Protein AF-A0A7W0L444-F1 (afdb_monomer)

Solvent-accessible surface area (backbone atoms only — not comparable to full-atom values): 4974 Å² total; per-residue (Å²): 60,37,38,34,29,33,35,67,88,57,24,44,77,76,40,73,48,45,69,50,71,80,95,77,59,62,75,86,84,32,48,70,59,44,50,53,47,24,50,52,31,41,63,58,46,55,56,34,28,78,68,55,49,58,55,64,68,57,53,48,48,49,45,43,48,43,44,49,51,52,42,31,74,76,68,73,47,84,78,86,71,50,68,45,79,45,78,96

Secondary structure (DSSP, 8-state):
-EEEEE-TTT--EEEEEEE--SSSS-HHHHHHHHHHHHHHHHHHHHHHHHTT---HHHHHHHHHHHHHHHHHHHHS------EEEEE-

Nearest PDB structures (foldseek):
  3zq4-assembly1_A  TM=9.388E-01  e=2.310E-07  Bacillus subtilis subsp. subtilis str. 168
  3zq4-assembly1_E  TM=9.497E-01  e=3.732E-06  Bacillus subtilis subsp. subtilis str. 168
  7wnu-assembly1_B  TM=8.648E-01  e=2.548E-05  Mycobacterium tuberculosis H37Rv
  8cgl-assembly1_A  TM=7.821E-01  e=7.214E-02  Helicobacter pylori B128

Structure (mmCIF, N/CA/C/O backbone):
data_AF-A0A7W0L444-F1
#
_entry.id   AF-A0A7W0L444-F1
#
loop_
_atom_site.group_PDB
_atom_site.id
_atom_site.type_symbol
_atom_site.label_atom_id
_atom_site.label_alt_id
_atom_site.label_comp_id
_atom_site.label_asym_id
_atom_site.label_entity_id
_atom_site.label_seq_id
_atom_site.pdbx_PDB_ins_code
_atom_site.Cartn_x
_atom_site.Cartn_y
_atom_site.Cartn_z
_atom_site.occupancy
_atom_site.B_iso_or_equiv
_atom_site.auth_seq_id
_atom_site.auth_comp_id
_atom_site.auth_asym_id
_atom_site.auth_atom_id
_atom_site.pdbx_PDB_model_num
ATOM 1 N N . MET A 1 1 ? 1.216 5.142 -5.662 1.00 89.50 1 MET A N 1
ATOM 2 C CA . MET A 1 1 ? 0.042 5.263 -4.776 1.00 89.50 1 MET A CA 1
ATOM 3 C C . MET A 1 1 ? -0.379 3.861 -4.419 1.00 89.50 1 MET A C 1
ATOM 5 O O . MET A 1 1 ? -0.321 3.018 -5.300 1.00 89.50 1 MET A O 1
ATOM 9 N N . CYS A 1 2 ? -0.709 3.626 -3.157 1.00 93.56 2 CYS A N 1
ATOM 10 C CA . CYS A 1 2 ? -1.196 2.343 -2.660 1.00 93.56 2 CYS A CA 1
ATOM 11 C C . CYS A 1 2 ? -2.596 2.585 -2.113 1.00 93.56 2 CYS A C 1
ATOM 13 O O . CYS A 1 2 ? -2.742 3.461 -1.263 1.00 93.56 2 CYS A O 1
ATOM 15 N N . VAL A 1 3 ? -3.599 1.878 -2.614 1.00 95.25 3 VAL A N 1
ATOM 16 C CA . VAL A 1 3 ? -4.981 1.997 -2.145 1.00 95.25 3 VAL A CA 1
ATOM 17 C C . VAL A 1 3 ? -5.381 0.670 -1.527 1.00 95.25 3 VAL A C 1
ATOM 19 O O . VAL A 1 3 ? -5.180 -0.369 -2.140 1.00 95.25 3 VAL A O 1
ATOM 22 N N . VAL A 1 4 ? -5.898 0.701 -0.306 1.00 95.38 4 VAL A N 1
ATOM 23 C CA . VAL A 1 4 ? -6.375 -0.493 0.395 1.00 95.38 4 VAL A CA 1
ATOM 24 C C . VAL A 1 4 ? -7.705 -0.175 1.061 1.00 95.38 4 VAL A C 1
ATOM 26 O O . VAL A 1 4 ? -7.901 0.946 1.536 1.00 95.38 4 VAL A O 1
ATOM 29 N N . THR A 1 5 ? -8.613 -1.142 1.062 1.00 94.56 5 THR A N 1
ATOM 30 C CA . THR A 1 5 ? -9.895 -1.059 1.763 1.00 94.56 5 THR A CA 1
ATOM 31 C C . THR A 1 5 ? -9.849 -1.987 2.957 1.00 94.56 5 THR A C 1
ATOM 33 O O . THR A 1 5 ? -9.499 -3.154 2.794 1.00 94.56 5 THR A O 1
ATOM 36 N N . ILE A 1 6 ? -10.158 -1.461 4.136 1.00 92.94 6 ILE A N 1
ATOM 37 C CA . ILE A 1 6 ? -10.033 -2.185 5.399 1.00 92.94 6 ILE A CA 1
ATOM 38 C C . ILE A 1 6 ? -11.314 -2.006 6.208 1.00 92.94 6 ILE A C 1
ATOM 40 O O . ILE A 1 6 ? -11.861 -0.902 6.259 1.00 92.94 6 ILE A O 1
ATOM 44 N N . ASP A 1 7 ? -11.767 -3.086 6.835 1.00 92.31 7 ASP A N 1
ATOM 45 C CA . ASP A 1 7 ? -12.841 -3.060 7.824 1.00 92.31 7 ASP A CA 1
ATOM 46 C C . ASP A 1 7 ? -12.345 -2.392 9.118 1.00 92.31 7 ASP A C 1
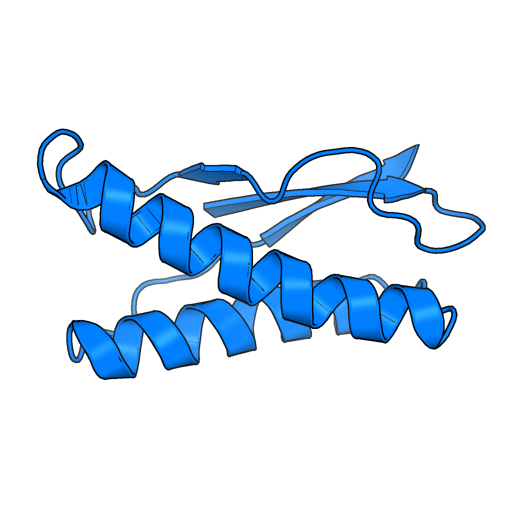ATOM 48 O O . ASP A 1 7 ? -11.333 -2.771 9.717 1.00 92.31 7 ASP A O 1
ATOM 52 N N . SER A 1 8 ? -13.066 -1.357 9.541 1.00 87.00 8 SER A N 1
ATOM 53 C CA . SER A 1 8 ? -12.740 -0.542 10.716 1.00 87.00 8 SER A CA 1
ATOM 54 C C . SER A 1 8 ? -12.741 -1.295 12.050 1.00 87.00 8 SER A C 1
ATOM 56 O O . SER A 1 8 ? -12.078 -0.878 13.005 1.00 87.00 8 SER A O 1
ATOM 58 N N . GLN A 1 9 ? -13.503 -2.383 12.143 1.00 87.31 9 GLN A N 1
ATOM 59 C CA . GLN A 1 9 ? -13.788 -3.096 13.382 1.00 87.31 9 GLN A CA 1
ATOM 60 C C . GLN A 1 9 ? -12.747 -4.168 13.680 1.00 87.31 9 GLN A C 1
ATOM 62 O O . GLN A 1 9 ? -12.334 -4.310 14.833 1.00 87.31 9 GLN A O 1
ATOM 67 N N . ASN A 1 10 ? -12.337 -4.925 12.662 1.00 86.50 10 ASN A N 1
ATOM 68 C CA . ASN A 1 10 ? -11.444 -6.076 12.818 1.00 86.50 10 ASN A CA 1
ATOM 69 C C . ASN A 1 10 ? -10.088 -5.907 12.104 1.00 86.50 10 ASN A C 1
ATOM 71 O O . ASN A 1 10 ? -9.165 -6.663 12.398 1.00 86.50 10 ASN A O 1
ATOM 75 N N . GLY A 1 11 ? -9.933 -4.899 11.237 1.00 86.56 11 GLY A N 1
ATOM 76 C CA . GLY A 1 11 ? -8.702 -4.669 10.476 1.00 86.56 11 GLY A CA 1
ATOM 77 C C . GLY A 1 11 ? -8.548 -5.573 9.251 1.00 86.56 11 GLY A C 1
ATOM 78 O O . GLY A 1 11 ? -7.467 -5.596 8.663 1.00 86.56 11 GLY A O 1
ATOM 79 N N . GLU A 1 12 ? -9.608 -6.285 8.865 1.00 91.56 12 GLU A N 1
ATOM 80 C CA . GLU A 1 12 ? -9.646 -7.185 7.713 1.00 91.56 12 GLU A CA 1
ATOM 81 C C . GLU A 1 12 ? -9.471 -6.422 6.402 1.00 91.56 12 GLU A C 1
ATOM 83 O O . GLU A 1 12 ? -10.067 -5.362 6.177 1.00 91.56 12 GLU A O 1
ATOM 88 N N . ILE A 1 13 ? -8.654 -6.973 5.506 1.00 93.06 13 ILE A N 1
ATOM 89 C CA . ILE A 1 13 ? -8.431 -6.400 4.179 1.00 93.06 13 ILE A CA 1
ATOM 90 C C . ILE A 1 13 ? -9.587 -6.802 3.258 1.00 93.06 13 ILE A C 1
ATOM 92 O O . ILE A 1 13 ? -9.616 -7.898 2.705 1.00 93.06 13 ILE A O 1
ATOM 96 N N . LEU A 1 14 ? -10.518 -5.879 3.027 1.00 93.44 14 LEU A N 1
ATOM 97 C CA . LEU A 1 14 ? -11.685 -6.119 2.173 1.00 93.44 14 LEU A CA 1
ATOM 98 C C . LEU A 1 14 ? -11.356 -6.039 0.673 1.00 93.44 14 LEU A C 1
ATOM 100 O O . LEU A 1 14 ? -12.004 -6.696 -0.141 1.00 93.44 14 LEU A O 1
ATOM 104 N N . ALA A 1 15 ? -10.388 -5.197 0.286 1.00 93.31 15 ALA A N 1
ATOM 105 C CA . ALA A 1 15 ? -9.948 -5.050 -1.105 1.00 93.31 15 ALA A CA 1
ATOM 106 C C . ALA A 1 15 ? -8.564 -4.386 -1.239 1.00 93.31 15 ALA A C 1
ATOM 108 O O . ALA A 1 15 ? -8.168 -3.552 -0.416 1.00 93.31 15 ALA A O 1
ATOM 109 N N . GLY A 1 16 ? -7.879 -4.674 -2.350 1.00 89.56 16 GLY A N 1
ATOM 110 C CA . GLY A 1 16 ? -6.512 -4.224 -2.623 1.00 89.56 16 GLY A CA 1
ATOM 111 C C . GLY A 1 16 ? -5.464 -5.114 -1.936 1.00 89.56 16 GLY A C 1
ATOM 112 O O . GLY A 1 16 ? -5.797 -6.219 -1.509 1.00 89.56 16 GLY A O 1
ATOM 113 N N . PRO A 1 17 ? -4.203 -4.662 -1.799 1.00 94.06 17 PRO A N 1
ATOM 114 C CA . PRO A 1 17 ? -3.682 -3.331 -2.109 1.00 94.06 17 PRO A CA 1
ATOM 115 C C . PRO A 1 17 ? -3.480 -3.077 -3.613 1.00 94.06 17 PRO A C 1
ATOM 117 O O . PRO A 1 17 ? -2.661 -3.716 -4.262 1.00 94.06 17 PRO A O 1
ATOM 120 N N . ASP A 1 18 ? -4.144 -2.053 -4.149 1.00 93.38 18 ASP A N 1
ATOM 121 C CA . ASP A 1 18 ? -3.977 -1.622 -5.539 1.00 93.38 18 ASP A CA 1
ATOM 122 C C . ASP A 1 18 ? -2.849 -0.594 -5.671 1.00 93.38 18 ASP A C 1
ATOM 124 O O . ASP A 1 18 ? -2.837 0.451 -5.000 1.00 93.38 18 ASP A O 1
ATOM 128 N N . LEU A 1 19 ? -1.899 -0.857 -6.572 1.00 92.19 19 LEU A N 1
ATOM 129 C CA . LEU A 1 19 ? -0.744 0.007 -6.791 1.00 92.19 19 LEU A CA 1
ATOM 130 C C . LEU A 1 19 ? -0.821 0.762 -8.116 1.00 92.19 19 LEU A C 1
ATOM 132 O O . LEU A 1 19 ? -0.861 0.191 -9.199 1.00 92.19 19 LEU A O 1
ATOM 136 N N . ILE A 1 20 ? -0.738 2.089 -8.024 1.00 88.31 20 ILE A N 1
ATOM 137 C CA . ILE A 1 20 ? -0.710 2.978 -9.188 1.00 88.31 20 ILE A CA 1
ATOM 138 C C . ILE A 1 20 ? 0.581 3.789 -9.167 1.00 88.31 20 ILE A C 1
ATOM 140 O O . ILE A 1 20 ? 0.819 4.601 -8.263 1.00 88.31 20 ILE A O 1
ATOM 144 N N . SER A 1 21 ? 1.419 3.602 -10.180 1.00 83.75 21 SER A N 1
ATOM 145 C CA . SER A 1 21 ? 2.645 4.373 -10.379 1.00 83.75 21 SER A CA 1
ATOM 146 C C . SER A 1 21 ? 2.373 5.625 -11.219 1.00 83.75 21 SER A C 1
ATOM 148 O O . SER A 1 21 ? 1.700 5.560 -12.242 1.00 83.75 21 SER A O 1
ATOM 150 N N . ARG A 1 22 ? 2.909 6.781 -10.804 1.00 82.69 22 ARG A N 1
ATOM 151 C CA . ARG A 1 22 ? 2.919 8.014 -11.610 1.00 82.69 22 ARG A CA 1
ATOM 152 C C . ARG A 1 22 ? 4.362 8.482 -11.779 1.00 82.69 22 ARG A C 1
ATOM 154 O O . ARG A 1 22 ? 4.984 8.891 -10.805 1.00 82.69 22 ARG A O 1
ATOM 161 N N . GLY A 1 23 ? 4.898 8.382 -12.998 1.00 74.06 23 GLY A N 1
ATOM 162 C CA . GLY A 1 23 ? 6.251 8.847 -13.344 1.00 74.06 23 GLY A CA 1
ATOM 163 C C . GLY A 1 23 ? 7.411 7.973 -12.848 1.00 74.06 23 GLY A C 1
ATOM 164 O O . GLY A 1 23 ? 8.562 8.375 -12.984 1.00 74.06 23 GLY A O 1
ATOM 165 N N . PHE A 1 24 ? 7.135 6.797 -12.270 1.00 66.12 24 PHE A N 1
ATOM 166 C CA . PHE A 1 24 ? 8.168 5.907 -11.731 1.00 66.12 24 PHE A CA 1
ATOM 167 C C . PHE A 1 24 ? 8.381 4.637 -12.571 1.00 66.12 24 PHE A C 1
ATOM 169 O O . PHE A 1 24 ? 9.527 4.237 -12.770 1.00 66.12 24 PHE A O 1
ATOM 176 N N . VAL A 1 25 ? 7.307 4.047 -13.111 1.00 66.00 25 VAL A N 1
ATOM 177 C CA . VAL A 1 25 ? 7.380 2.867 -13.989 1.00 66.00 25 VAL A CA 1
ATOM 178 C C . VAL A 1 25 ? 6.363 2.994 -15.131 1.00 66.00 25 VAL A C 1
ATOM 180 O O . VAL A 1 25 ? 5.241 3.436 -14.883 1.00 66.00 25 VAL A O 1
ATOM 183 N N . TYR A 1 26 ? 6.773 2.680 -16.367 1.00 57.72 26 TYR A N 1
ATOM 184 C CA . TYR A 1 26 ? 5.920 2.694 -17.569 1.00 57.72 26 TYR A CA 1
ATOM 185 C C . TYR A 1 26 ? 5.132 1.374 -17.673 1.00 57.72 26 TYR A C 1
ATOM 187 O O . TYR A 1 26 ? 5.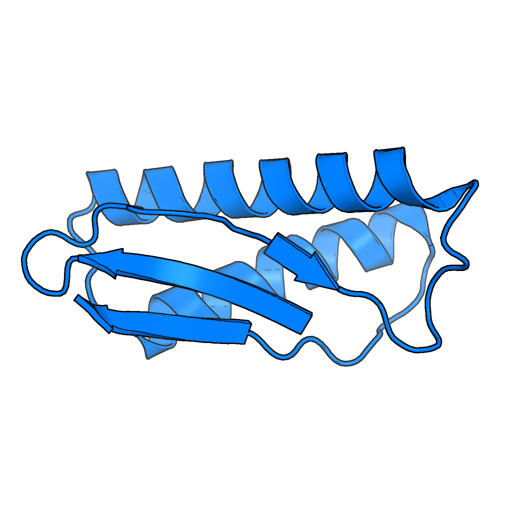679 0.308 -17.400 1.00 57.72 26 TYR A O 1
ATOM 195 N N . MET A 1 27 ? 3.837 1.450 -18.001 1.00 58.91 27 MET A N 1
ATOM 196 C CA . MET A 1 27 ? 2.813 0.438 -17.668 1.00 58.91 27 MET A CA 1
ATOM 197 C C . MET A 1 27 ? 3.013 -0.974 -18.245 1.00 58.91 27 MET A C 1
ATOM 199 O O . MET A 1 27 ? 2.574 -1.921 -17.602 1.00 58.91 27 MET A O 1
ATOM 203 N N . ASP A 1 28 ? 3.690 -1.152 -19.381 1.00 57.09 28 ASP A N 1
ATOM 204 C CA . ASP A 1 28 ? 3.725 -2.473 -20.034 1.00 57.09 28 ASP A CA 1
ATOM 205 C C . ASP A 1 28 ? 4.776 -3.429 -19.442 1.00 57.09 28 ASP A C 1
ATOM 207 O O . ASP A 1 28 ? 4.493 -4.603 -19.220 1.00 57.09 28 ASP A O 1
ATOM 211 N N . GLU A 1 29 ? 5.966 -2.935 -19.091 1.00 58.03 29 GLU A N 1
ATOM 212 C CA . GLU A 1 29 ? 7.042 -3.753 -18.494 1.00 58.03 29 GLU A CA 1
ATOM 213 C C . GLU A 1 29 ? 6.946 -3.833 -16.961 1.00 58.03 29 GLU A C 1
ATOM 215 O O . GLU A 1 29 ? 7.650 -4.606 -16.314 1.00 58.03 29 GLU A O 1
ATOM 220 N N . SER A 1 30 ? 6.078 -3.018 -16.358 1.00 70.50 30 SER A N 1
ATOM 221 C CA . SER A 1 30 ? 6.041 -2.805 -14.909 1.00 70.50 30 SER A CA 1
ATOM 222 C C . SER A 1 30 ? 4.908 -3.493 -14.177 1.00 70.50 30 SER A C 1
ATOM 224 O O . SER A 1 30 ? 4.882 -3.440 -12.949 1.00 70.50 30 SER A O 1
ATOM 226 N N . LYS A 1 31 ? 3.997 -4.152 -14.896 1.00 81.56 31 LYS A N 1
ATOM 227 C CA . LYS A 1 31 ? 2.860 -4.825 -14.274 1.00 81.56 31 LYS A CA 1
ATOM 228 C C . LYS A 1 31 ? 3.314 -5.890 -13.276 1.00 81.56 31 LYS A C 1
ATOM 230 O O . LYS A 1 31 ? 2.992 -5.773 -12.106 1.00 81.56 31 LYS A O 1
ATOM 235 N N . ALA A 1 32 ? 4.180 -6.814 -13.694 1.00 88.12 32 ALA A N 1
ATOM 236 C CA . ALA A 1 32 ? 4.718 -7.847 -12.803 1.00 88.12 32 ALA A CA 1
ATOM 237 C C . ALA A 1 32 ? 5.465 -7.263 -11.587 1.00 88.12 32 ALA A C 1
ATOM 239 O O . ALA A 1 32 ? 5.399 -7.807 -10.492 1.00 88.12 32 ALA A O 1
ATOM 240 N N . PHE A 1 33 ? 6.149 -6.129 -11.768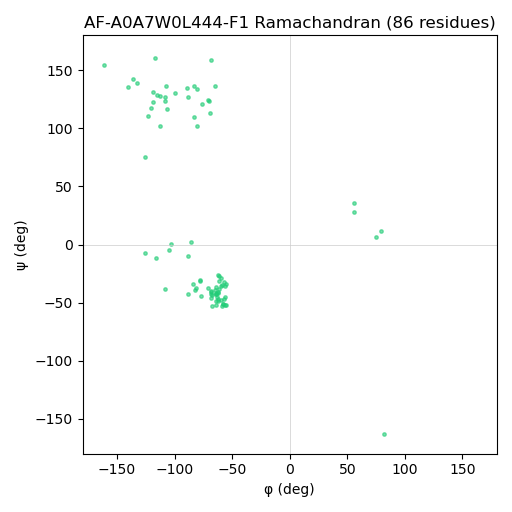 1.00 89.06 33 PHE A N 1
ATOM 241 C CA . PHE A 1 33 ? 6.831 -5.437 -10.676 1.00 89.06 33 PHE A CA 1
ATOM 242 C C . PHE A 1 33 ? 5.849 -4.830 -9.666 1.00 89.06 33 PHE A C 1
ATOM 244 O O . PHE A 1 33 ? 6.097 -4.858 -8.463 1.00 89.06 33 PHE A O 1
ATOM 251 N N . LEU A 1 34 ? 4.755 -4.239 -10.153 1.00 89.81 34 LEU A N 1
ATOM 252 C CA . LEU A 1 34 ? 3.702 -3.691 -9.304 1.00 89.81 34 LEU A CA 1
ATOM 253 C C . LEU A 1 34 ? 2.897 -4.799 -8.625 1.00 89.81 34 LEU A C 1
ATOM 255 O O . LEU A 1 34 ? 2.574 -4.639 -7.457 1.00 89.81 34 LEU A O 1
ATOM 259 N N . ASP A 1 35 ? 2.640 -5.908 -9.312 1.00 91.75 35 ASP A N 1
ATOM 260 C CA . ASP A 1 35 ? 1.965 -7.073 -8.740 1.00 91.75 35 ASP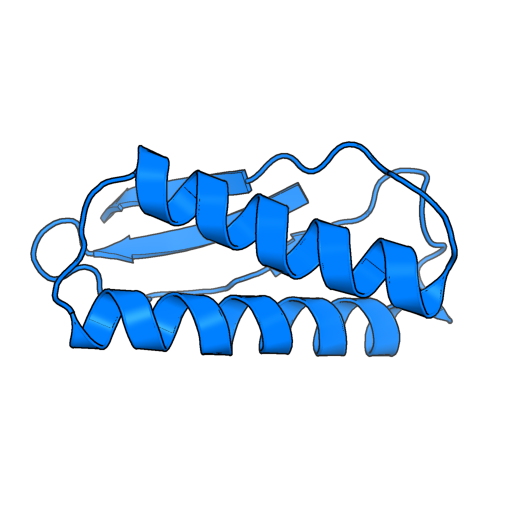 A CA 1
ATOM 261 C C . ASP A 1 35 ? 2.809 -7.657 -7.589 1.00 91.75 35 ASP A C 1
ATOM 263 O O . ASP A 1 35 ? 2.324 -7.756 -6.468 1.00 91.75 35 ASP A O 1
ATOM 267 N N . GLU A 1 36 ? 4.118 -7.877 -7.788 1.00 93.56 36 GLU A N 1
ATOM 268 C CA . GLU A 1 36 ? 5.004 -8.333 -6.700 1.00 93.56 36 GLU A CA 1
ATOM 269 C C . GLU A 1 36 ? 5.066 -7.318 -5.543 1.00 93.56 36 GLU A C 1
ATOM 271 O O . GLU A 1 36 ? 5.095 -7.684 -4.367 1.00 93.56 36 GLU A O 1
ATOM 276 N N . ALA A 1 37 ? 5.078 -6.018 -5.849 1.00 94.06 37 ALA A N 1
ATOM 277 C CA . ALA A 1 37 ? 5.031 -4.987 -4.819 1.00 94.06 37 ALA A CA 1
ATOM 278 C C . ALA A 1 37 ? 3.715 -5.017 -4.024 1.00 94.06 37 ALA A C 1
ATOM 280 O O . ALA A 1 37 ? 3.733 -4.729 -2.826 1.00 94.06 37 ALA A O 1
ATOM 281 N N . ALA A 1 38 ? 2.592 -5.322 -4.679 1.00 94.75 38 ALA A N 1
ATOM 282 C CA . ALA A 1 38 ? 1.285 -5.438 -4.047 1.00 94.75 38 ALA A CA 1
ATOM 283 C C . ALA A 1 38 ? 1.248 -6.656 -3.118 1.00 94.75 38 ALA A C 1
ATOM 285 O O . ALA A 1 38 ? 0.893 -6.493 -1.951 1.00 94.75 38 ALA A O 1
ATOM 286 N N . ASP A 1 39 ? 1.741 -7.810 -3.575 1.00 95.81 39 ASP A N 1
ATOM 287 C CA . ASP A 1 39 ? 1.846 -9.038 -2.775 1.00 95.81 39 ASP A CA 1
ATOM 288 C C . ASP A 1 39 ? 2.661 -8.800 -1.493 1.00 95.81 39 ASP A C 1
ATOM 290 O O . ASP A 1 39 ? 2.230 -9.113 -0.387 1.00 95.81 39 ASP A O 1
ATOM 294 N N . ARG A 1 40 ? 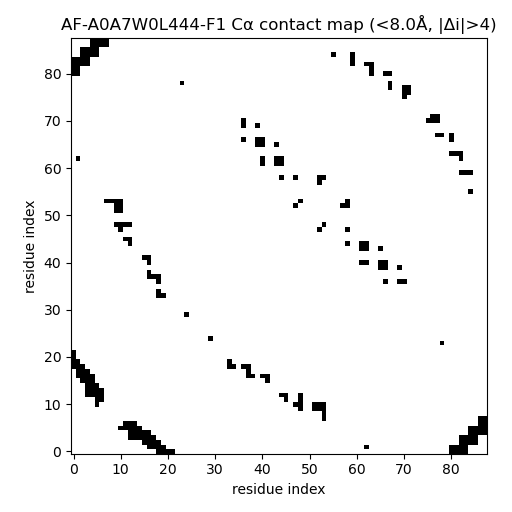3.804 -8.108 -1.601 1.00 95.88 40 ARG A N 1
ATOM 295 C CA . ARG A 1 40 ? 4.642 -7.740 -0.440 1.00 95.88 40 ARG A CA 1
ATOM 296 C C . ARG A 1 40 ? 3.920 -6.846 0.567 1.00 95.88 40 ARG A C 1
ATOM 298 O O . ARG A 1 40 ? 4.272 -6.832 1.751 1.00 95.88 40 ARG A O 1
ATOM 305 N N . VAL A 1 41 ? 2.999 -6.000 0.110 1.00 96.38 41 VAL A N 1
ATOM 306 C CA . VAL A 1 41 ? 2.181 -5.178 1.008 1.00 96.38 41 VAL A CA 1
ATOM 307 C C . VAL A 1 41 ? 1.097 -6.033 1.633 1.00 96.38 41 VAL A C 1
ATOM 309 O O . VAL A 1 41 ? 0.919 -5.931 2.841 1.00 96.38 41 VAL A O 1
ATOM 312 N N . TYR A 1 42 ? 0.429 -6.873 0.847 1.00 96.62 42 TYR A N 1
ATOM 313 C CA . TYR A 1 42 ? -0.608 -7.780 1.322 1.00 96.62 42 TYR A CA 1
ATOM 314 C C . TYR A 1 42 ? -0.081 -8.677 2.450 1.00 96.62 42 TYR A C 1
ATOM 316 O O . TYR A 1 42 ? -0.587 -8.587 3.564 1.00 96.62 42 TYR A O 1
ATOM 324 N N . ASP A 1 43 ? 1.046 -9.366 2.240 1.00 96.44 43 ASP A N 1
ATOM 325 C CA . ASP A 1 43 ? 1.715 -10.198 3.256 1.00 96.44 43 ASP A CA 1
ATOM 326 C C . ASP A 1 43 ? 2.048 -9.428 4.547 1.00 96.44 43 ASP A C 1
ATOM 328 O O . ASP A 1 43 ? 2.096 -9.978 5.651 1.00 96.44 43 ASP A O 1
ATOM 332 N N . ALA A 1 44 ? 2.377 -8.140 4.418 1.00 95.75 44 ALA A N 1
ATOM 333 C CA . ALA A 1 44 ? 2.706 -7.295 5.557 1.00 95.75 44 ALA A CA 1
ATOM 334 C C . ALA A 1 44 ? 1.452 -6.827 6.308 1.00 95.75 44 ALA A C 1
ATOM 336 O O . ALA A 1 44 ? 1.531 -6.599 7.515 1.00 95.75 44 ALA A O 1
ATOM 337 N N . LEU A 1 45 ? 0.331 -6.666 5.604 1.00 94.81 45 LEU A N 1
ATOM 338 C CA . LEU A 1 45 ? -0.956 -6.284 6.173 1.00 94.81 45 LEU A CA 1
ATOM 339 C C . LEU A 1 45 ? -1.687 -7.481 6.793 1.00 94.81 45 LEU A C 1
ATOM 341 O O . LEU A 1 45 ? -2.214 -7.316 7.884 1.00 94.81 45 LEU A O 1
ATOM 345 N N . GLU A 1 46 ? -1.619 -8.682 6.212 1.00 94.88 46 GLU A N 1
ATOM 346 C CA . GLU A 1 46 ? -2.177 -9.906 6.820 1.00 94.88 46 GLU A CA 1
ATOM 347 C C . GLU A 1 46 ? -1.600 -10.170 8.219 1.00 94.88 46 GLU A C 1
ATOM 349 O O . GLU A 1 46 ? -2.290 -10.618 9.132 1.00 94.88 46 GLU A O 1
ATOM 354 N N . ARG A 1 47 ? -0.318 -9.848 8.434 1.00 94.44 47 ARG A N 1
ATOM 355 C CA . ARG A 1 47 ? 0.300 -9.946 9.768 1.00 94.44 47 ARG A CA 1
ATOM 356 C C . ARG A 1 47 ? -0.329 -8.978 10.766 1.00 94.44 47 ARG A C 1
ATOM 358 O O . ARG A 1 47 ? -0.505 -9.336 11.924 1.00 94.44 47 ARG A O 1
ATOM 365 N N . LEU A 1 48 ? -0.645 -7.762 10.321 1.00 92.88 48 LEU A N 1
ATOM 366 C CA . LEU A 1 48 ? -1.316 -6.765 11.154 1.00 92.88 48 LEU A CA 1
ATOM 367 C C . LEU A 1 48 ? -2.755 -7.179 11.460 1.00 92.88 48 LEU A C 1
ATOM 369 O O . LEU A 1 48 ? -3.193 -7.021 12.596 1.00 92.88 48 LEU A O 1
ATOM 373 N N . GLU A 1 49 ? -3.456 -7.738 10.474 1.00 91.25 49 GLU A N 1
ATOM 374 C CA . GLU A 1 49 ? -4.796 -8.302 10.638 1.00 91.25 49 GLU A CA 1
ATOM 375 C C .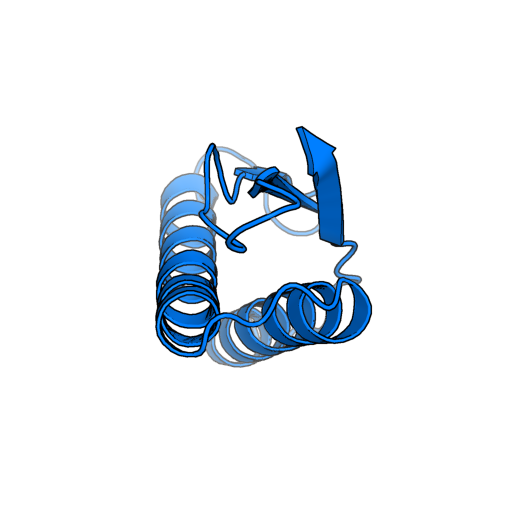 GLU A 1 49 ? -4.796 -9.431 11.679 1.00 91.25 49 GLU A C 1
ATOM 377 O O . GLU A 1 49 ? -5.571 -9.393 12.632 1.00 91.25 49 GLU A O 1
ATOM 382 N N . GLY A 1 50 ? -3.852 -10.378 11.594 1.00 90.88 50 GLY A N 1
ATOM 383 C CA . GLY A 1 50 ? -3.694 -11.439 12.597 1.00 90.88 50 GLY A CA 1
ATOM 384 C C . GLY A 1 50 ? -3.400 -10.915 14.013 1.00 90.88 50 GLY A C 1
ATOM 385 O O . GLY A 1 50 ? -3.798 -11.524 15.008 1.00 90.88 50 GLY A O 1
ATOM 386 N N . GLU A 1 51 ? -2.753 -9.752 14.119 1.00 91.94 51 GLU A N 1
ATOM 387 C CA . GLU A 1 51 ? -2.506 -9.028 15.372 1.00 91.94 51 GLU A CA 1
ATOM 388 C C . GLU A 1 51 ? -3.672 -8.099 15.787 1.00 91.94 51 GLU A C 1
ATOM 390 O O . GLU A 1 51 ? -3.577 -7.432 16.818 1.00 91.94 51 GLU A O 1
ATOM 395 N N . HIS A 1 52 ? -4.779 -8.076 15.032 1.00 87.94 52 HIS A N 1
ATOM 396 C CA . HIS A 1 52 ? -5.952 -7.210 15.230 1.00 87.94 52 HIS A CA 1
ATOM 397 C C . HIS A 1 52 ? -5.601 -5.711 15.264 1.00 87.94 52 HIS A C 1
ATOM 399 O O . HIS A 1 52 ? -6.168 -4.920 16.024 1.00 87.94 52 HIS A O 1
ATOM 405 N N . VAL A 1 53 ? -4.622 -5.301 14.456 1.0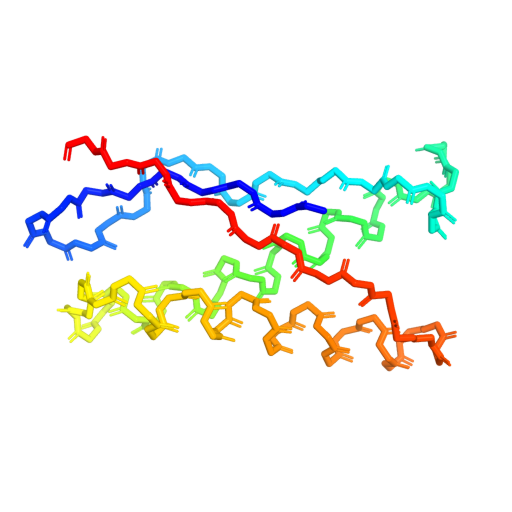0 90.69 53 VAL A N 1
ATOM 406 C CA . VAL A 1 53 ? -4.176 -3.909 14.381 1.00 90.69 53 VAL A CA 1
ATOM 407 C C . VAL A 1 53 ? -5.085 -3.121 13.443 1.00 90.69 53 VAL A C 1
ATOM 409 O O . VAL A 1 53 ? -4.991 -3.233 12.225 1.00 90.69 53 VAL A O 1
ATOM 412 N N . THR A 1 54 ? -5.889 -2.227 14.016 1.00 89.62 54 THR A N 1
ATOM 413 C CA . THR A 1 54 ? -6.783 -1.316 13.275 1.00 89.62 54 THR A CA 1
ATOM 414 C C . THR A 1 54 ? -6.252 0.120 13.180 1.00 89.62 54 THR A C 1
ATOM 416 O O . THR A 1 54 ? -6.869 0.992 12.571 1.00 89.62 54 THR A O 1
ATOM 419 N N . ASP A 1 55 ? -5.075 0.409 13.752 1.00 92.31 55 ASP A N 1
ATOM 420 C CA . ASP A 1 55 ? -4.500 1.756 13.714 1.00 92.31 55 ASP A CA 1
ATOM 421 C C . ASP A 1 55 ? -4.043 2.155 12.300 1.00 92.31 55 ASP A C 1
ATOM 423 O O . ASP A 1 55 ? -3.034 1.676 11.763 1.00 92.31 55 ASP A O 1
ATOM 427 N N . TRP A 1 56 ? -4.732 3.147 11.732 1.00 92.06 56 TRP A N 1
ATOM 428 C CA . TRP A 1 56 ? -4.433 3.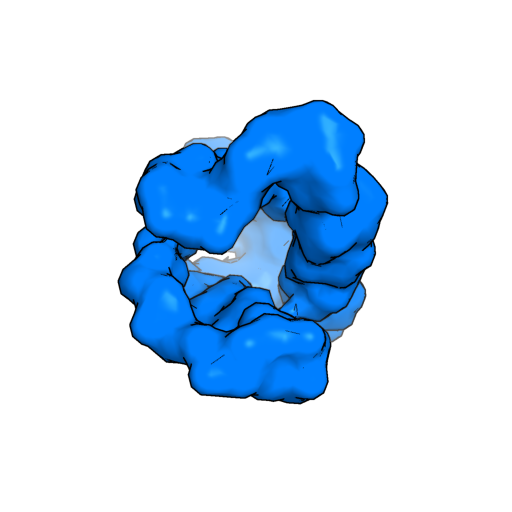692 10.412 1.00 92.06 56 TRP A CA 1
ATOM 429 C C . TRP A 1 56 ? -3.007 4.213 10.264 1.00 92.06 56 TRP A C 1
ATOM 431 O O . TRP A 1 56 ? -2.448 4.163 9.163 1.00 92.06 56 TRP A O 1
ATOM 441 N N . GLN A 1 57 ? -2.390 4.750 11.323 1.00 94.25 57 GLN A N 1
ATOM 442 C CA . GLN A 1 57 ? -1.009 5.219 11.207 1.00 94.25 57 GLN A CA 1
ATOM 443 C C . GLN A 1 57 ? -0.042 4.056 11.007 1.00 94.25 57 GLN A C 1
ATOM 445 O O . GLN A 1 57 ? 0.866 4.162 10.174 1.00 94.25 57 GLN A O 1
ATOM 450 N N . THR A 1 58 ? -0.239 2.969 11.744 1.00 95.06 58 THR A N 1
ATOM 451 C CA . THR A 1 58 ? 0.555 1.745 11.662 1.00 95.06 58 THR A CA 1
ATOM 452 C C . THR A 1 58 ? 0.393 1.092 10.299 1.00 95.06 58 THR A C 1
ATOM 454 O O . THR A 1 58 ? 1.397 0.882 9.619 1.00 95.06 58 THR A O 1
ATOM 457 N N . ILE A 1 59 ? -0.839 0.930 9.815 1.00 94.38 59 ILE A N 1
ATOM 458 C CA . ILE A 1 59 ? -1.115 0.389 8.477 1.00 94.38 59 ILE A CA 1
ATOM 459 C C . ILE A 1 59 ? -0.429 1.239 7.391 1.00 94.38 59 ILE A C 1
ATOM 461 O O . ILE A 1 59 ? 0.376 0.733 6.606 1.00 94.38 59 ILE A O 1
ATOM 465 N N . LYS A 1 60 ? -0.616 2.571 7.397 1.00 95.31 60 LYS A N 1
ATOM 466 C CA . LYS A 1 60 ? 0.047 3.475 6.429 1.00 95.31 60 LYS A CA 1
ATOM 467 C C . LYS A 1 60 ? 1.575 3.411 6.515 1.00 95.31 60 LYS A C 1
ATOM 469 O O . LYS A 1 60 ? 2.265 3.603 5.509 1.00 95.31 60 LYS A O 1
ATOM 474 N N . LYS A 1 61 ? 2.148 3.243 7.711 1.00 96.94 61 LYS A N 1
ATOM 475 C CA . LYS A 1 61 ? 3.602 3.075 7.893 1.00 96.94 61 LYS A CA 1
ATOM 476 C C . LYS A 1 61 ? 4.070 1.746 7.301 1.00 96.94 61 LYS A C 1
ATOM 478 O O . LYS A 1 61 ? 5.066 1.756 6.581 1.00 96.94 61 LYS A O 1
ATOM 483 N N . THR A 1 62 ? 3.338 0.660 7.527 1.00 96.56 62 THR A N 1
ATOM 484 C CA . THR A 1 62 ? 3.648 -0.668 6.990 1.00 96.56 62 THR A CA 1
ATOM 485 C C . THR A 1 62 ? 3.612 -0.684 5.465 1.00 96.56 62 THR A C 1
ATOM 487 O O . THR A 1 62 ? 4.609 -1.089 4.867 1.00 96.56 62 THR A O 1
ATOM 490 N N . CYS A 1 63 ? 2.584 -0.110 4.824 1.00 96.25 63 CYS A N 1
ATOM 491 C CA . CYS A 1 63 ? 2.553 0.019 3.359 1.00 96.25 63 CYS A CA 1
ATOM 492 C C . CYS A 1 63 ? 3.772 0.795 2.830 1.00 96.25 63 CYS A C 1
ATOM 494 O O . CYS A 1 63 ? 4.429 0.367 1.884 1.00 96.25 63 CYS A O 1
ATOM 496 N N . ARG A 1 64 ? 4.114 1.941 3.446 1.00 96.88 64 ARG A N 1
ATOM 497 C CA . ARG A 1 64 ? 5.279 2.751 3.030 1.00 96.88 64 ARG A CA 1
ATOM 498 C C . ARG A 1 64 ? 6.595 2.007 3.185 1.00 96.88 64 ARG A C 1
ATOM 500 O O . ARG A 1 64 ? 7.451 2.131 2.314 1.00 96.88 64 ARG A O 1
ATOM 507 N N . ARG A 1 65 ? 6.764 1.281 4.289 1.00 97.06 65 ARG A N 1
ATOM 508 C CA . ARG A 1 65 ? 7.980 0.521 4.574 1.00 97.06 65 ARG A CA 1
ATOM 509 C C . ARG A 1 65 ? 8.143 -0.635 3.594 1.00 97.06 65 ARG A C 1
ATOM 511 O O . ARG A 1 65 ? 9.171 -0.683 2.932 1.00 97.06 65 ARG A O 1
ATOM 518 N N . SER A 1 66 ? 7.119 -1.479 3.447 1.00 96.69 66 SER A N 1
ATOM 519 C CA . SER A 1 66 ? 7.158 -2.645 2.552 1.00 96.69 66 SER A CA 1
ATOM 520 C C . SER A 1 66 ? 7.455 -2.232 1.104 1.00 96.69 66 SER A C 1
ATOM 522 O O . SER A 1 66 ? 8.435 -2.681 0.507 1.00 96.69 66 SER A O 1
ATOM 524 N N . LEU A 1 67 ? 6.705 -1.254 0.578 1.00 95.38 67 LEU A N 1
ATOM 525 C CA . LEU A 1 67 ? 6.942 -0.726 -0.768 1.00 95.38 67 LEU A CA 1
ATOM 526 C C . LEU A 1 67 ? 8.306 -0.044 -0.901 1.00 95.38 67 LEU A C 1
ATOM 528 O O . LEU A 1 67 ? 8.985 -0.211 -1.911 1.00 95.38 67 LEU A O 1
ATOM 532 N N . GLY A 1 68 ? 8.716 0.742 0.096 1.00 94.88 68 GLY A N 1
ATOM 533 C CA . GLY A 1 68 ? 9.985 1.465 0.068 1.00 94.88 68 GLY A CA 1
ATOM 534 C C . GLY A 1 68 ? 11.189 0.527 0.042 1.00 94.88 68 GLY A C 1
ATOM 535 O O . GLY A 1 68 ? 12.121 0.754 -0.731 1.00 94.88 68 GLY A O 1
ATOM 536 N N . GLU A 1 69 ? 11.150 -0.536 0.847 1.00 96.19 69 GLU A N 1
ATOM 537 C CA . GLU A 1 69 ? 12.173 -1.581 0.878 1.00 96.19 69 GLU A CA 1
ATOM 538 C C . GLU A 1 69 ? 12.230 -2.321 -0.460 1.00 96.19 69 GLU A C 1
ATOM 540 O O . GLU A 1 69 ? 13.295 -2.371 -1.079 1.00 96.19 69 GLU A O 1
ATOM 545 N N . PHE A 1 70 ? 11.091 -2.816 -0.958 1.00 94.75 70 PHE A N 1
ATOM 546 C CA . PHE A 1 70 ? 11.030 -3.524 -2.238 1.00 94.75 70 PHE A CA 1
ATOM 547 C C . PHE A 1 70 ? 11.575 -2.676 -3.392 1.00 94.75 70 PHE A C 1
ATOM 549 O O . PHE A 1 70 ? 12.494 -3.090 -4.100 1.00 94.75 70 PHE A O 1
ATOM 556 N N . VAL A 1 71 ? 11.074 -1.447 -3.538 1.00 92.19 71 VAL A N 1
ATOM 557 C CA . VAL A 1 71 ? 11.493 -0.555 -4.621 1.00 92.19 71 VAL A CA 1
ATOM 558 C C . VAL A 1 71 ? 12.982 -0.224 -4.532 1.00 92.19 71 VAL A C 1
ATOM 560 O O . VAL A 1 71 ? 13.683 -0.216 -5.548 1.00 92.19 71 VAL A O 1
ATOM 563 N N . TRP A 1 72 ? 13.502 0.023 -3.330 1.00 93.94 72 TRP A N 1
ATOM 564 C CA . TRP A 1 72 ? 14.925 0.284 -3.157 1.00 93.94 72 TRP A CA 1
ATOM 565 C C . TRP A 1 72 ? 15.784 -0.918 -3.554 1.00 93.94 72 TRP A C 1
ATOM 567 O O . TRP A 1 72 ? 16.787 -0.741 -4.249 1.00 93.94 72 TRP A O 1
ATOM 577 N N . HIS A 1 73 ? 15.406 -2.124 -3.130 1.00 94.81 73 HIS A N 1
ATOM 578 C CA . HIS A 1 73 ? 16.147 -3.343 -3.443 1.00 94.81 73 HIS A CA 1
ATOM 579 C C . HIS A 1 73 ? 16.162 -3.640 -4.941 1.00 94.81 73 HIS A C 1
ATOM 581 O O . HIS A 1 73 ? 17.222 -3.959 -5.480 1.00 94.81 73 HIS A O 1
ATOM 587 N N . SER A 1 74 ? 15.027 -3.463 -5.608 1.00 90.94 74 SER A N 1
ATOM 588 C CA . SER A 1 74 ? 14.874 -3.823 -7.014 1.00 90.94 74 SER A CA 1
ATOM 589 C C . SER A 1 74 ? 15.370 -2.747 -7.978 1.00 90.94 74 SER A C 1
ATOM 591 O O . SER A 1 74 ? 15.903 -3.071 -9.035 1.00 90.94 74 SER A O 1
ATOM 593 N N . THR A 1 75 ? 15.228 -1.458 -7.640 1.00 89.94 75 THR A N 1
ATOM 594 C CA . THR A 1 75 ? 15.508 -0.367 -8.593 1.00 89.94 75 THR A CA 1
ATOM 595 C C . THR A 1 75 ? 16.511 0.668 -8.091 1.00 89.94 75 THR A C 1
ATOM 597 O O . THR A 1 75 ? 16.842 1.585 -8.843 1.00 89.94 75 THR A O 1
ATOM 600 N N . ARG A 1 76 ? 16.944 0.610 -6.822 1.00 92.00 76 ARG A N 1
ATOM 601 C CA . ARG A 1 76 ? 17.810 1.623 -6.174 1.00 92.00 76 ARG A CA 1
ATOM 602 C C . ARG A 1 76 ? 17.255 3.053 -6.213 1.00 92.00 76 ARG A C 1
ATOM 604 O O . ARG A 1 76 ? 18.006 4.025 -6.197 1.00 92.00 76 ARG A O 1
ATOM 611 N N . ARG A 1 77 ? 15.930 3.202 -6.253 1.00 89.56 77 ARG A N 1
ATOM 612 C CA . ARG A 1 77 ? 15.245 4.505 -6.252 1.00 89.56 77 ARG A CA 1
ATOM 613 C C . ARG A 1 77 ? 14.381 4.653 -5.003 1.00 89.56 77 ARG A C 1
ATOM 615 O O . ARG A 1 77 ? 14.045 3.672 -4.350 1.00 89.56 77 ARG A O 1
ATOM 622 N N . ARG A 1 78 ? 14.032 5.897 -4.667 1.00 90.31 78 ARG A N 1
ATOM 623 C CA . ARG A 1 78 ? 13.175 6.242 -3.520 1.00 90.31 78 ARG A CA 1
ATOM 624 C C . ARG A 1 78 ? 11.998 7.106 -3.980 1.00 90.31 78 ARG A C 1
ATOM 626 O O . ARG A 1 78 ? 12.049 8.324 -3.815 1.00 90.31 78 ARG A O 1
ATOM 633 N N . PRO A 1 79 ? 10.979 6.520 -4.630 1.00 89.94 79 PRO A N 1
ATOM 634 C CA . PRO A 1 79 ? 9.805 7.281 -5.027 1.00 89.94 79 PRO A CA 1
ATOM 635 C C . PRO A 1 79 ? 8.996 7.714 -3.802 1.00 89.94 79 PRO A C 1
ATOM 637 O O . PRO A 1 79 ? 9.065 7.111 -2.730 1.00 89.94 79 PRO A O 1
ATOM 640 N N . MET A 1 80 ? 8.173 8.744 -3.982 1.00 91.94 80 MET A N 1
ATOM 641 C CA . MET A 1 80 ? 7.172 9.104 -2.987 1.00 91.94 80 MET A CA 1
ATOM 642 C C . MET A 1 80 ? 6.069 8.038 -2.952 1.00 91.94 80 MET A C 1
ATOM 644 O O . MET A 1 80 ? 5.414 7.772 -3.962 1.00 91.94 80 MET A O 1
ATOM 648 N N . ILE A 1 81 ? 5.838 7.450 -1.777 1.00 93.44 81 ILE A N 1
ATOM 649 C CA . ILE A 1 81 ? 4.784 6.457 -1.551 1.00 93.44 81 ILE A CA 1
ATOM 650 C C . ILE A 1 81 ? 3.668 7.106 -0.739 1.00 93.44 81 ILE A C 1
ATOM 652 O O . ILE A 1 81 ? 3.868 7.499 0.411 1.00 93.44 81 ILE A O 1
ATOM 656 N N . LEU A 1 82 ? 2.487 7.193 -1.348 1.00 94.38 82 LEU A N 1
ATOM 657 C CA . LEU A 1 82 ? 1.272 7.713 -0.731 1.00 94.38 82 LEU A CA 1
ATOM 658 C C . LEU A 1 82 ? 0.255 6.572 -0.565 1.00 94.38 82 LEU A C 1
ATOM 660 O O . LEU A 1 82 ? -0.355 6.182 -1.569 1.00 94.38 82 LEU A O 1
ATOM 664 N N . PRO A 1 83 ? 0.101 6.013 0.651 1.00 94.50 83 PRO A N 1
ATOM 665 C CA . PRO A 1 83 ? -0.971 5.082 0.970 1.00 94.50 83 PRO A CA 1
ATOM 666 C C . PRO A 1 83 ? -2.270 5.834 1.261 1.00 94.50 83 PRO A C 1
ATOM 668 O O . PRO A 1 83 ? -2.275 6.798 2.033 1.00 94.50 83 PRO A O 1
ATOM 671 N N . VAL A 1 84 ? -3.361 5.360 0.679 1.00 94.81 84 VAL A N 1
ATOM 672 C CA . VAL A 1 84 ? -4.730 5.784 0.960 1.00 94.81 84 VAL A CA 1
ATOM 673 C C . VAL A 1 84 ? -5.483 4.573 1.474 1.00 94.81 84 VAL A C 1
ATOM 675 O O . VAL A 1 84 ? -5.391 3.496 0.893 1.00 94.81 84 VAL A O 1
ATOM 678 N N . ILE A 1 85 ? -6.185 4.766 2.584 1.00 93.44 85 ILE A N 1
ATOM 679 C CA . ILE A 1 85 ? -7.005 3.728 3.189 1.00 93.44 85 ILE A CA 1
ATOM 680 C C . ILE A 1 85 ? -8.455 4.155 3.044 1.00 93.44 85 ILE A C 1
ATOM 682 O O . ILE A 1 85 ? -8.782 5.297 3.375 1.00 93.44 85 ILE A O 1
ATOM 686 N N . MET A 1 86 ? -9.269 3.257 2.507 1.00 93.31 86 MET A N 1
ATOM 687 C CA . MET A 1 86 ? -10.720 3.363 2.488 1.00 93.31 86 MET A CA 1
ATOM 688 C C . MET A 1 86 ? -11.257 2.500 3.625 1.00 93.31 86 MET A C 1
ATOM 690 O O . MET A 1 86 ? -10.828 1.363 3.794 1.00 93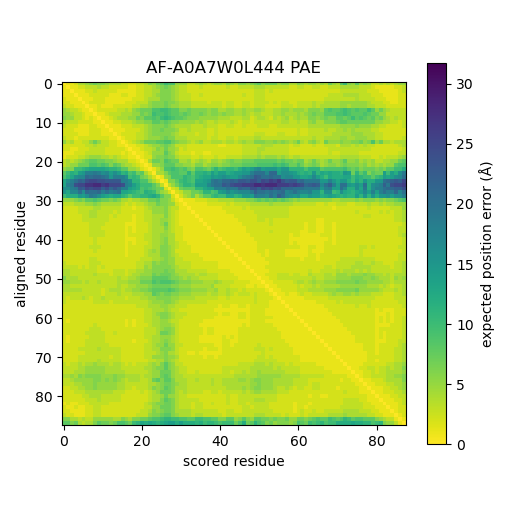.31 86 MET A O 1
ATOM 694 N N . GLU A 1 87 ? -12.142 3.076 4.421 1.00 85.56 87 GLU A N 1
ATOM 695 C CA . GLU A 1 87 ? -12.746 2.436 5.585 1.00 85.56 87 GLU A CA 1
ATOM 696 C C . GLU A 1 87 ? -14.199 2.105 5.248 1.00 85.56 87 GLU A C 1
ATOM 698 O O . GLU A 1 87 ? -14.883 2.932 4.629 1.00 85.56 87 GLU A O 1
ATOM 703 N N . ILE A 1 88 ? -14.633 0.900 5.617 1.00 82.31 88 ILE A N 1
ATOM 704 C CA . ILE A 1 88 ? -16.023 0.438 5.513 1.00 82.31 88 ILE A CA 1
ATOM 705 C C . ILE A 1 88 ? -16.543 0.099 6.914 1.00 82.31 88 ILE A C 1
ATOM 707 O O . ILE A 1 88 ? -15.727 -0.302 7.784 1.00 82.31 88 ILE A O 1
#

Mean predicted aligned error: 4.06 Å

pLDDT: mean 89.72, std 9.14, range [57.09, 97.06]

Radius of gyration: 12.72 Å; Cα contacts (8 Å, |Δi|>4): 128; chains: 1; bounding box: 34×20×35 Å

Foldseek 3Di:
DFEWEAEQQQRDTPDFRDDDDDPPDDPPVCPVVRVVLRVQLVVQSVVCSVVSNNDPVVSQVSNQVSNQVSCCVPPVDGDDDDYDYHYD

Sequence (88 aa):
MCVVTIDSQNGEILAGPDLISRGFVYMDESKAFLDEAADRVYDALERLEGEHVTDWQTIKKTCRRSLGEFVWHSTRRRPMILPVIMEI